Protein AF-A0A7S2MRL3-F1 (afdb_monomer_lite)

Sequence (119 aa):
RAQHLLDDLEHNFLTGESKVQPDSTSYNAAIDAWAKSRTADAAERAENILRRMESLSTDGASLSDADIDEERAEKERWFRVSPDTVTYNAVIEAWSHSPDPKGLDKAIELLTMMEDAYE

Structure (mmCIF, N/CA/C/O backbone):
data_AF-A0A7S2MRL3-F1
#
_entry.id   AF-A0A7S2MRL3-F1
#
loop_
_atom_site.group_PDB
_atom_site.id
_atom_site.type_symbol
_atom_site.label_atom_id
_atom_site.label_alt_id
_atom_site.label_comp_id
_atom_site.label_asym_id
_atom_site.label_entity_id
_atom_site.label_seq_id
_atom_site.pdbx_PDB_ins_code
_atom_site.Cartn_x
_atom_site.Cartn_y
_atom_site.Cartn_z
_atom_site.occupancy
_atom_site.B_iso_or_equiv
_atom_site.auth_seq_id
_atom_site.auth_comp_id
_atom_site.auth_asym_id
_atom_site.auth_atom_id
_atom_site.pdbx_PDB_model_num
ATOM 1 N N . ARG A 1 1 ? -7.142 -11.082 -8.578 1.00 61.34 1 ARG A N 1
ATOM 2 C CA . ARG A 1 1 ? -8.006 -11.820 -7.617 1.00 61.34 1 ARG A CA 1
ATOM 3 C C . ARG A 1 1 ? -7.788 -11.340 -6.185 1.00 61.34 1 ARG A C 1
ATOM 5 O O . ARG A 1 1 ? -8.780 -11.076 -5.536 1.00 61.34 1 ARG A O 1
ATOM 12 N N . ALA A 1 2 ? -6.542 -11.166 -5.726 1.00 72.56 2 ALA A N 1
ATOM 13 C CA . ALA A 1 2 ? -6.262 -10.622 -4.392 1.00 72.56 2 ALA A CA 1
ATOM 14 C C . ALA A 1 2 ? -6.829 -9.203 -4.173 1.00 72.56 2 ALA A C 1
ATOM 16 O O . ALA A 1 2 ? -7.497 -8.984 -3.176 1.00 72.56 2 ALA A O 1
ATOM 17 N N . GLN A 1 3 ? -6.679 -8.288 -5.142 1.00 77.75 3 GLN A N 1
ATOM 18 C CA . GLN A 1 3 ? -7.267 -6.940 -5.045 1.00 77.75 3 GLN A CA 1
ATOM 19 C C . GLN A 1 3 ? -8.798 -6.956 -4.910 1.00 77.75 3 GLN A C 1
ATOM 21 O O . GLN A 1 3 ? -9.324 -6.375 -3.979 1.00 77.75 3 GLN A O 1
ATOM 26 N N . HIS A 1 4 ? -9.500 -7.699 -5.773 1.00 82.19 4 HIS A N 1
ATOM 27 C CA . HIS A 1 4 ? -10.958 -7.841 -5.670 1.00 82.19 4 HIS A CA 1
ATOM 28 C C . HIS A 1 4 ? -11.416 -8.373 -4.306 1.00 82.19 4 HIS A 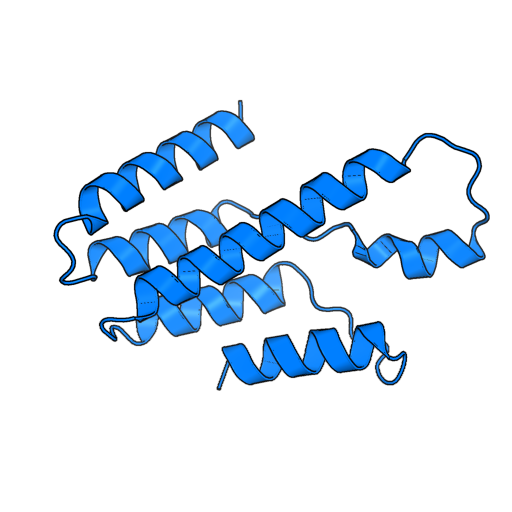C 1
ATOM 30 O O . HIS A 1 4 ? -12.429 -7.926 -3.796 1.00 82.19 4 HIS A O 1
ATOM 36 N N . LEU A 1 5 ? -10.668 -9.306 -3.704 1.00 81.69 5 LEU A N 1
ATOM 37 C CA . LEU A 1 5 ? -11.000 -9.813 -2.370 1.00 81.69 5 LEU A CA 1
ATOM 38 C C . LEU A 1 5 ? -10.837 -8.743 -1.289 1.00 81.69 5 LEU A C 1
ATOM 40 O O . LEU A 1 5 ? -11.633 -8.719 -0.358 1.00 81.69 5 LEU A O 1
ATOM 44 N N . LEU A 1 6 ? -9.822 -7.883 -1.408 1.00 83.12 6 LEU A N 1
ATOM 45 C CA . LEU A 1 6 ? -9.626 -6.750 -0.507 1.00 83.12 6 LEU A CA 1
ATOM 46 C C . LEU A 1 6 ? -10.759 -5.727 -0.664 1.00 83.12 6 LEU A C 1
ATOM 48 O O . LEU A 1 6 ? -11.349 -5.327 0.334 1.00 83.12 6 LEU A O 1
ATOM 52 N N . ASP A 1 7 ? -11.109 -5.382 -1.904 1.00 84.19 7 ASP A N 1
ATOM 53 C CA . ASP A 1 7 ? -12.194 -4.443 -2.208 1.00 84.19 7 ASP A CA 1
ATOM 54 C C . ASP A 1 7 ? -13.548 -4.964 -1.682 1.00 84.19 7 ASP A C 1
ATOM 56 O O . ASP A 1 7 ? -14.311 -4.222 -1.061 1.00 84.19 7 ASP A O 1
ATOM 60 N N . ASP A 1 8 ? -13.826 -6.261 -1.865 1.00 83.50 8 ASP A N 1
ATOM 61 C CA . ASP A 1 8 ? -15.027 -6.915 -1.337 1.00 83.50 8 ASP A CA 1
ATOM 62 C C . ASP A 1 8 ? -15.022 -6.932 0.204 1.00 83.50 8 ASP A C 1
ATOM 64 O O . ASP A 1 8 ? -16.052 -6.688 0.832 1.00 83.50 8 ASP A O 1
ATOM 68 N N . LEU A 1 9 ? -13.873 -7.202 0.837 1.00 80.81 9 LEU A N 1
ATOM 69 C CA . LEU A 1 9 ? -13.716 -7.179 2.299 1.00 80.81 9 LEU A CA 1
ATOM 70 C C . LEU A 1 9 ? -14.009 -5.795 2.881 1.00 80.81 9 LEU A C 1
ATOM 72 O O . LEU A 1 9 ? -14.745 -5.686 3.860 1.00 80.81 9 LEU A O 1
ATOM 76 N N . GLU A 1 10 ? -13.477 -4.743 2.268 1.00 80.19 10 GLU A N 1
ATOM 77 C CA . GLU A 1 10 ? -13.737 -3.365 2.675 1.00 80.19 10 GLU A CA 1
ATOM 78 C C . GLU A 1 10 ? -15.203 -2.987 2.474 1.00 80.19 10 GLU A C 1
ATOM 80 O O . GLU A 1 10 ? -15.823 -2.439 3.383 1.00 80.19 10 GLU A O 1
ATOM 85 N N . HIS A 1 11 ? -15.785 -3.300 1.313 1.00 81.81 11 HIS A N 1
ATOM 86 C CA . HIS A 1 11 ? -17.180 -2.981 1.022 1.00 81.81 11 HIS A CA 1
ATOM 87 C C . HIS A 1 11 ? -18.135 -3.668 2.001 1.00 81.81 11 HIS A C 1
ATOM 89 O O . HIS A 1 11 ? -19.012 -3.020 2.575 1.00 81.81 11 HIS A O 1
ATOM 95 N N . ASN A 1 12 ? -17.934 -4.964 2.242 1.00 80.00 12 ASN A N 1
ATOM 96 C CA . ASN A 1 12 ? -18.776 -5.748 3.143 1.00 80.00 12 ASN A CA 1
ATOM 97 C C . ASN A 1 12 ? -18.614 -5.312 4.605 1.00 80.00 12 ASN A C 1
ATOM 99 O O . ASN A 1 12 ? -19.570 -5.375 5.377 1.00 80.00 12 ASN A O 1
ATOM 103 N N . PHE A 1 13 ? -17.423 -4.855 4.999 1.00 74.00 13 PHE A N 1
ATOM 104 C CA . PHE A 1 13 ? -17.211 -4.285 6.326 1.00 74.00 13 PHE A CA 1
ATOM 105 C C . PHE A 1 13 ? -17.895 -2.915 6.469 1.00 74.00 13 PHE A C 1
ATOM 107 O O . PHE A 1 13 ? -18.621 -2.682 7.434 1.00 74.00 13 PHE A O 1
ATOM 114 N N . LEU A 1 14 ? -17.732 -2.020 5.487 1.00 71.12 14 LEU A N 1
ATOM 115 C CA . LEU A 1 14 ? -18.312 -0.670 5.500 1.00 71.12 14 LEU A CA 1
ATOM 116 C C . LEU A 1 14 ? -19.848 -0.681 5.475 1.00 71.12 14 LEU A C 1
ATOM 118 O O . LEU A 1 14 ? -20.485 0.159 6.111 1.00 71.12 14 LEU A O 1
ATOM 122 N N . THR A 1 15 ? -20.448 -1.637 4.766 1.00 77.25 15 THR A N 1
ATOM 123 C CA . THR A 1 15 ? -21.907 -1.841 4.709 1.00 77.25 15 THR A CA 1
ATOM 124 C C . THR A 1 15 ? -22.462 -2.572 5.935 1.00 77.25 15 THR A C 1
ATOM 126 O O . THR A 1 15 ? -23.675 -2.593 6.139 1.00 77.25 15 THR A O 1
ATOM 129 N N . GLY A 1 16 ? -21.595 -3.131 6.787 1.00 73.06 16 GLY A N 1
ATOM 130 C CA . GLY A 1 16 ? -21.983 -3.917 7.959 1.00 73.06 16 GLY A CA 1
ATOM 131 C C . GLY A 1 16 ? -22.482 -5.328 7.630 1.00 73.06 16 GLY A C 1
ATOM 132 O O . GLY A 1 16 ? -23.012 -6.003 8.512 1.00 73.06 16 GLY A O 1
ATOM 133 N N . GLU A 1 17 ? -22.318 -5.785 6.386 1.00 72.75 17 GLU A N 1
ATOM 134 C CA . GLU A 1 17 ? -22.692 -7.133 5.944 1.00 72.75 17 GLU A CA 1
ATOM 135 C C . GLU A 1 17 ? -21.722 -8.211 6.456 1.00 72.75 17 GLU A C 1
ATOM 137 O O . GLU A 1 17 ? -22.106 -9.370 6.627 1.00 72.75 17 GLU A O 1
ATOM 142 N N . SER A 1 18 ? -20.474 -7.837 6.754 1.00 68.88 18 SER A N 1
ATOM 143 C CA . SER A 1 18 ? -19.442 -8.734 7.274 1.00 68.88 18 SER A CA 1
ATOM 144 C C . SER A 1 18 ? -18.816 -8.207 8.562 1.00 68.88 18 SER A C 1
ATOM 146 O O . SER A 1 18 ? -18.492 -7.030 8.688 1.00 68.88 18 SER A O 1
ATOM 148 N N . LYS A 1 19 ? -18.574 -9.122 9.509 1.00 67.75 19 LYS A N 1
ATOM 149 C CA . LYS A 1 19 ? -17.760 -8.865 10.711 1.00 67.75 19 LYS A CA 1
ATOM 150 C C . LYS A 1 19 ? -16.260 -9.061 10.468 1.00 67.75 19 LYS A C 1
ATOM 152 O O . LYS A 1 19 ? -15.464 -8.855 11.379 1.00 67.75 19 LYS A O 1
ATOM 157 N N . VAL A 1 20 ? -15.876 -9.527 9.278 1.00 70.25 20 VAL A N 1
ATOM 158 C CA . VAL A 1 20 ? -14.472 -9.749 8.923 1.00 70.25 20 VAL A CA 1
ATOM 159 C C . VAL A 1 20 ? -13.870 -8.411 8.525 1.00 70.25 20 VAL A C 1
ATOM 161 O O . VAL A 1 20 ? -14.175 -7.874 7.464 1.00 70.25 20 VAL A O 1
ATOM 164 N N . GLN A 1 21 ? -13.044 -7.878 9.415 1.00 71.44 21 GLN A N 1
ATOM 165 C CA . GLN A 1 21 ? -12.333 -6.625 9.232 1.00 71.44 21 GLN A CA 1
ATOM 166 C C . GLN A 1 21 ? -11.047 -6.873 8.423 1.00 71.44 21 GLN A C 1
ATOM 168 O O . GLN A 1 21 ? -10.229 -7.679 8.876 1.00 71.44 21 GLN A O 1
ATOM 173 N N . PRO A 1 22 ? -10.828 -6.220 7.265 1.00 75.56 22 PRO A N 1
ATOM 174 C CA . PRO A 1 22 ? -9.508 -6.179 6.644 1.00 75.56 22 PRO A CA 1
ATOM 175 C C . PRO A 1 22 ? -8.476 -5.566 7.597 1.00 75.56 22 PRO A C 1
ATOM 177 O O . PRO A 1 22 ? -8.690 -4.523 8.212 1.00 75.56 22 PRO A O 1
ATOM 180 N N . ASP A 1 23 ? -7.351 -6.255 7.718 1.00 81.19 23 ASP A N 1
ATOM 181 C CA . ASP A 1 23 ? -6.213 -5.931 8.571 1.00 81.19 23 ASP A CA 1
ATOM 182 C C . ASP A 1 23 ? -4.946 -5.743 7.723 1.00 81.19 23 ASP A C 1
ATOM 184 O O . ASP A 1 23 ? -4.956 -6.005 6.517 1.00 81.19 23 ASP A O 1
ATOM 188 N N . SER A 1 24 ? -3.828 -5.342 8.339 1.00 83.06 24 SER A N 1
ATOM 189 C CA . SER A 1 24 ? -2.547 -5.213 7.624 1.00 83.06 24 SER A CA 1
ATOM 190 C C . SER A 1 24 ? -2.172 -6.492 6.864 1.00 83.06 24 SER A C 1
ATOM 192 O O . SER A 1 24 ? -1.629 -6.408 5.769 1.00 83.06 24 SER A O 1
ATOM 194 N N . THR A 1 25 ? -2.548 -7.677 7.363 1.00 85.12 25 THR A N 1
ATOM 195 C CA . THR A 1 25 ? -2.359 -8.957 6.658 1.00 85.12 25 THR A CA 1
ATOM 196 C C . THR A 1 25 ? -3.099 -9.004 5.319 1.00 85.12 25 THR A C 1
ATOM 198 O O . THR A 1 25 ? -2.537 -9.436 4.313 1.00 85.12 25 THR A O 1
ATOM 201 N N . SER A 1 26 ? -4.355 -8.561 5.291 1.00 86.25 26 SER A N 1
ATOM 202 C CA . SER A 1 26 ? -5.208 -8.552 4.099 1.00 86.25 26 SER A CA 1
ATOM 203 C C . SER A 1 26 ? -4.661 -7.612 3.022 1.00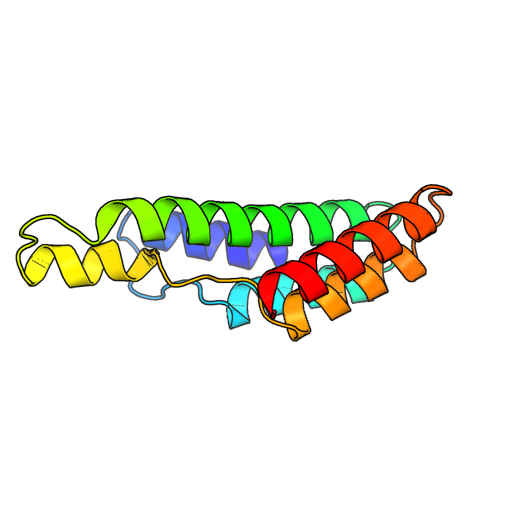 86.25 26 SER A C 1
ATOM 205 O O . SER A 1 26 ? -4.599 -7.985 1.847 1.00 86.25 26 SER A O 1
ATOM 207 N N . TYR A 1 27 ? -4.191 -6.428 3.424 1.00 87.56 27 TYR A N 1
ATOM 208 C CA . TYR A 1 27 ? -3.524 -5.488 2.522 1.00 87.56 27 TYR A CA 1
ATOM 209 C C . TYR A 1 27 ? -2.168 -6.021 2.038 1.00 87.56 27 TYR A C 1
ATOM 211 O O . TYR A 1 27 ? -1.916 -6.038 0.831 1.00 87.56 27 TYR A O 1
ATOM 219 N N . 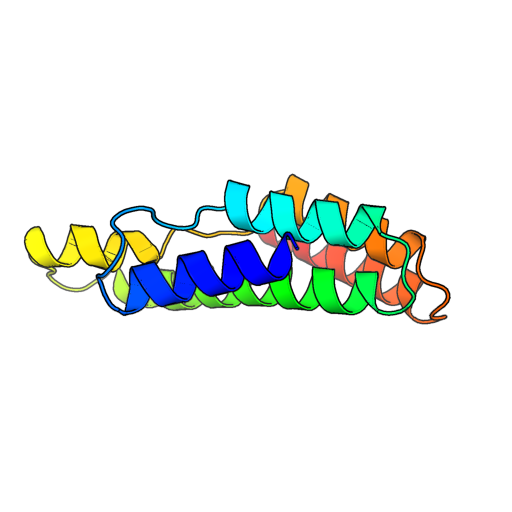ASN A 1 28 ? -1.337 -6.548 2.943 1.00 88.06 28 ASN A N 1
ATOM 220 C CA . ASN A 1 28 ? -0.039 -7.141 2.613 1.00 88.06 28 ASN A CA 1
ATOM 221 C C . ASN A 1 28 ? -0.177 -8.290 1.614 1.00 88.06 28 ASN A C 1
ATOM 223 O O . ASN A 1 28 ? 0.598 -8.377 0.665 1.00 88.06 28 ASN A O 1
ATOM 227 N N . ALA A 1 29 ? -1.199 -9.135 1.761 1.00 88.88 29 ALA A N 1
ATOM 228 C CA . ALA A 1 29 ? -1.478 -10.208 0.813 1.00 88.88 29 ALA A CA 1
ATOM 229 C C . ALA A 1 29 ? -1.835 -9.680 -0.588 1.00 88.88 29 ALA A C 1
ATOM 231 O O . ALA A 1 29 ? -1.452 -10.283 -1.593 1.00 88.88 29 ALA A O 1
ATOM 232 N N . ALA A 1 30 ? -2.560 -8.561 -0.682 1.00 90.06 30 ALA A N 1
ATOM 233 C CA . ALA A 1 30 ? -2.885 -7.937 -1.962 1.00 90.06 30 ALA A CA 1
ATOM 234 C C . ALA A 1 30 ? -1.653 -7.298 -2.621 1.00 90.06 30 ALA A C 1
ATOM 236 O O . ALA A 1 30 ? -1.453 -7.476 -3.824 1.00 90.06 30 ALA A O 1
ATOM 237 N N . ILE A 1 31 ? -0.818 -6.611 -1.839 1.00 89.44 31 ILE A N 1
ATOM 238 C CA . ILE A 1 31 ? 0.436 -5.998 -2.298 1.00 89.44 31 ILE A CA 1
ATOM 239 C C . ILE A 1 31 ? 1.418 -7.073 -2.773 1.00 89.44 31 ILE A C 1
ATOM 241 O O . ILE A 1 31 ? 1.920 -6.986 -3.891 1.00 89.44 31 ILE A O 1
ATOM 245 N N . ASP A 1 32 ? 1.630 -8.125 -1.983 1.00 90.19 32 ASP A N 1
ATOM 246 C CA . ASP A 1 32 ? 2.505 -9.252 -2.327 1.00 90.19 32 ASP A CA 1
ATOM 247 C C . ASP A 1 32 ? 2.036 -9.970 -3.603 1.00 90.19 32 ASP A C 1
ATOM 249 O O . ASP A 1 32 ? 2.833 -10.302 -4.484 1.00 90.19 32 ASP A O 1
ATOM 253 N N . ALA A 1 33 ? 0.722 -10.151 -3.763 1.00 90.44 33 ALA A N 1
ATOM 254 C CA . ALA A 1 33 ? 0.161 -10.712 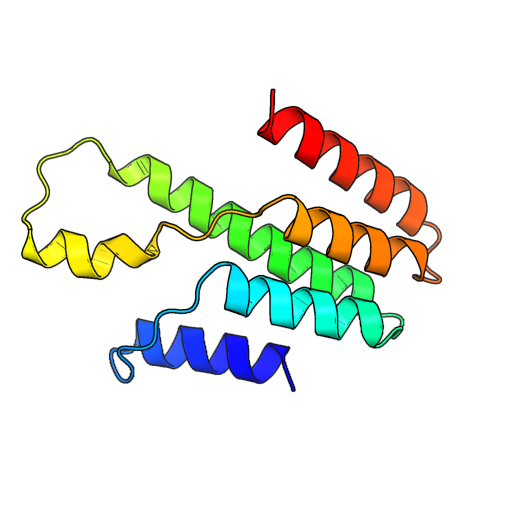-4.986 1.00 90.44 33 ALA A CA 1
ATOM 255 C C . ALA A 1 33 ? 0.427 -9.826 -6.215 1.00 90.44 33 ALA A C 1
ATOM 257 O O . ALA A 1 33 ? 0.690 -10.360 -7.296 1.00 90.44 33 ALA A O 1
ATOM 258 N N . TRP A 1 34 ? 0.377 -8.496 -6.069 1.00 90.25 34 TRP A N 1
ATOM 259 C CA . TRP A 1 34 ? 0.755 -7.571 -7.138 1.00 90.25 34 TRP A CA 1
ATOM 260 C C . TRP A 1 34 ? 2.252 -7.633 -7.428 1.00 90.25 34 TRP A C 1
ATOM 262 O O . TRP A 1 34 ? 2.611 -7.873 -8.581 1.00 90.25 34 TRP A O 1
ATOM 272 N N . ALA A 1 35 ? 3.113 -7.551 -6.414 1.00 87.88 35 ALA A N 1
ATOM 273 C CA . ALA A 1 35 ? 4.566 -7.653 -6.566 1.00 87.88 35 ALA A CA 1
ATOM 274 C C . ALA A 1 35 ? 4.981 -8.923 -7.333 1.00 87.88 35 ALA A C 1
ATOM 276 O O . ALA A 1 35 ? 5.767 -8.873 -8.282 1.00 87.88 35 ALA A O 1
ATOM 277 N N . LYS A 1 36 ? 4.357 -10.064 -7.013 1.00 87.38 36 LYS A N 1
ATOM 278 C CA . LYS A 1 36 ? 4.615 -11.357 -7.672 1.00 87.38 36 LYS A CA 1
ATOM 279 C C . LYS A 1 36 ? 4.010 -11.493 -9.066 1.00 87.38 36 LYS A C 1
ATOM 281 O O . LYS A 1 36 ? 4.456 -12.349 -9.829 1.00 87.38 36 LYS A O 1
ATOM 286 N N . SER A 1 37 ? 3.010 -10.686 -9.419 1.00 85.69 37 SER A N 1
ATOM 287 C CA . SER A 1 37 ? 2.360 -10.752 -10.735 1.00 85.69 37 SER A CA 1
ATOM 288 C C . SER A 1 37 ? 3.262 -10.273 -11.877 1.00 85.69 37 SER A C 1
ATOM 290 O O . SER A 1 37 ? 3.070 -10.705 -13.014 1.00 85.69 37 SER A O 1
ATOM 292 N N . ARG A 1 38 ? 4.261 -9.426 -11.571 1.00 79.25 38 ARG A N 1
ATOM 293 C CA . ARG A 1 38 ? 5.242 -8.867 -12.524 1.00 79.25 38 ARG A CA 1
ATOM 294 C C . ARG A 1 38 ? 4.606 -8.217 -13.761 1.00 79.25 38 ARG A C 1
ATOM 296 O O . ARG A 1 38 ? 5.202 -8.207 -14.838 1.00 79.25 38 ARG A O 1
ATOM 303 N N . THR A 1 39 ? 3.384 -7.706 -13.633 1.00 84.31 39 THR A N 1
ATOM 304 C CA . THR A 1 39 ? 2.739 -6.924 -14.690 1.00 84.31 39 THR A CA 1
ATOM 305 C C . THR A 1 39 ? 3.275 -5.494 -14.684 1.00 84.31 39 THR A C 1
ATOM 307 O O . THR A 1 39 ? 3.780 -5.016 -13.671 1.00 84.31 39 THR A O 1
ATOM 310 N N . ALA A 1 40 ? 3.175 -4.790 -15.814 1.00 80.62 40 ALA A N 1
ATOM 311 C CA . ALA A 1 40 ? 3.677 -3.417 -15.918 1.00 80.62 40 ALA A CA 1
ATOM 312 C C . ALA A 1 40 ? 2.975 -2.444 -14.948 1.00 80.62 40 ALA A C 1
ATOM 314 O O . ALA A 1 40 ? 3.583 -1.476 -14.511 1.00 80.62 40 ALA A O 1
ATOM 315 N N . ASP A 1 41 ? 1.721 -2.724 -14.584 1.00 87.00 41 ASP A N 1
ATOM 316 C CA . ASP A 1 41 ? 0.917 -1.949 -13.633 1.00 87.00 41 ASP A CA 1
ATOM 317 C C . ASP A 1 41 ? 1.020 -2.457 -12.183 1.00 87.00 41 ASP A C 1
ATOM 319 O O . ASP A 1 41 ? 0.429 -1.866 -11.279 1.00 87.00 41 ASP A O 1
ATOM 323 N N . ALA A 1 42 ? 1.757 -3.546 -11.935 1.00 87.88 42 ALA A N 1
ATOM 324 C CA . ALA A 1 42 ? 1.853 -4.161 -10.615 1.00 87.88 42 ALA A CA 1
ATOM 325 C C . ALA A 1 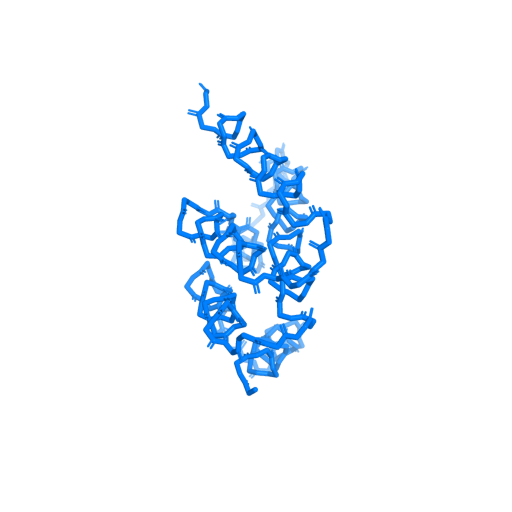42 ? 2.402 -3.196 -9.561 1.00 87.88 42 ALA A C 1
ATOM 327 O O . ALA A 1 42 ? 1.870 -3.129 -8.456 1.00 87.88 42 ALA A O 1
ATOM 328 N N . ALA A 1 43 ? 3.448 -2.4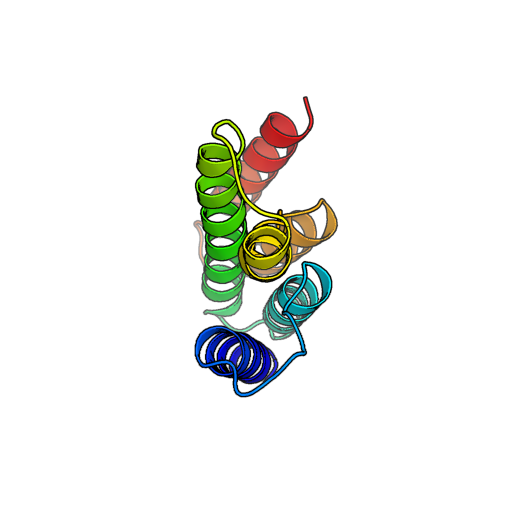48 -9.916 1.00 88.38 43 ALA A N 1
ATOM 329 C CA . ALA A 1 43 ? 4.109 -1.518 -9.012 1.00 88.38 43 ALA A CA 1
ATOM 330 C C . ALA A 1 43 ? 3.194 -0.350 -8.620 1.00 88.38 43 ALA A C 1
ATOM 332 O O . ALA A 1 43 ? 3.020 -0.073 -7.435 1.00 88.38 43 ALA A O 1
ATOM 333 N N . GLU A 1 44 ? 2.513 0.257 -9.596 1.00 90.38 44 GLU A N 1
ATOM 334 C CA . GLU A 1 44 ? 1.546 1.332 -9.344 1.00 90.38 44 GLU A CA 1
ATOM 335 C C . GLU A 1 44 ? 0.365 0.850 -8.493 1.00 90.38 44 GLU A C 1
ATOM 337 O O . GLU A 1 44 ? -0.110 1.558 -7.603 1.00 90.38 44 GLU A O 1
ATOM 342 N N . ARG A 1 45 ? -0.125 -0.372 -8.735 1.00 90.38 45 ARG A N 1
ATOM 343 C CA . ARG A 1 45 ? -1.207 -0.953 -7.930 1.00 90.38 45 ARG A CA 1
ATOM 344 C C . ARG A 1 45 ? -0.763 -1.269 -6.508 1.00 90.38 45 ARG A C 1
ATOM 346 O O . ARG A 1 45 ? -1.517 -0.989 -5.583 1.00 90.38 45 ARG A O 1
ATOM 353 N N . ALA A 1 46 ? 0.436 -1.817 -6.332 1.00 90.25 46 ALA A N 1
ATOM 354 C CA . ALA A 1 46 ? 1.021 -2.069 -5.021 1.00 90.25 46 ALA A CA 1
ATOM 355 C C . ALA A 1 46 ? 1.184 -0.761 -4.223 1.00 90.25 46 ALA A C 1
ATOM 357 O O . ALA A 1 46 ? 0.751 -0.689 -3.074 1.00 90.25 46 ALA A O 1
ATOM 358 N N . GLU A 1 47 ? 1.706 0.295 -4.854 1.00 90.06 47 GLU A N 1
ATOM 359 C CA . GLU A 1 47 ? 1.857 1.617 -4.233 1.00 90.06 47 GLU A CA 1
ATOM 360 C C . GLU A 1 47 ? 0.506 2.241 -3.862 1.00 90.06 47 GLU A C 1
ATOM 362 O O . GLU A 1 47 ? 0.354 2.772 -2.765 1.00 90.06 47 GLU A O 1
ATOM 367 N N . ASN A 1 48 ? -0.508 2.141 -4.725 1.00 90.69 48 ASN A N 1
ATOM 368 C CA . ASN A 1 48 ? -1.845 2.654 -4.411 1.00 90.69 48 ASN A CA 1
ATOM 369 C C . ASN A 1 48 ? -2.461 1.979 -3.178 1.00 90.69 48 ASN A C 1
ATOM 371 O O . ASN A 1 48 ? -3.149 2.637 -2.398 1.00 90.69 48 ASN A O 1
ATOM 375 N N . ILE A 1 49 ? -2.220 0.679 -2.988 1.00 90.19 49 ILE A N 1
ATOM 376 C CA . ILE A 1 49 ? -2.706 -0.047 -1.810 1.00 90.19 49 ILE A CA 1
ATOM 377 C C . ILE A 1 49 ? -1.942 0.397 -0.552 1.00 90.19 49 ILE A C 1
ATOM 379 O O . ILE A 1 49 ? -2.575 0.635 0.474 1.00 90.19 49 ILE A O 1
ATOM 383 N N . LEU A 1 50 ? -0.621 0.590 -0.634 1.00 89.38 50 LEU A N 1
ATOM 384 C CA . LEU A 1 50 ? 0.184 1.146 0.463 1.00 89.38 50 LEU A CA 1
ATOM 385 C C . LEU A 1 50 ? -0.306 2.541 0.879 1.00 89.38 50 LEU A C 1
ATOM 387 O O . LEU A 1 50 ? -0.611 2.757 2.049 1.00 89.38 50 LEU A O 1
ATOM 391 N N . ARG A 1 51 ? -0.481 3.461 -0.077 1.00 88.12 51 ARG A N 1
ATOM 392 C CA . ARG A 1 51 ? -0.997 4.817 0.192 1.00 88.12 51 ARG A CA 1
ATOM 393 C C . ARG A 1 51 ? -2.380 4.795 0.836 1.00 88.12 51 ARG A C 1
ATOM 395 O O . ARG A 1 51 ? -2.716 5.652 1.650 1.00 88.12 51 ARG A O 1
ATOM 402 N N . ARG A 1 52 ? -3.198 3.799 0.490 1.00 86.50 52 ARG A N 1
ATOM 403 C CA . ARG A 1 52 ? -4.499 3.595 1.125 1.00 86.50 52 ARG A CA 1
ATOM 404 C C . ARG A 1 52 ? -4.356 3.200 2.594 1.00 86.50 52 ARG A C 1
ATOM 406 O O . ARG A 1 52 ? -5.092 3.735 3.416 1.00 86.50 52 ARG A O 1
ATOM 413 N N . MET A 1 53 ? -3.409 2.322 2.930 1.00 86.31 53 MET A N 1
ATOM 414 C CA . MET A 1 53 ? -3.098 1.987 4.326 1.00 86.31 53 MET A CA 1
ATOM 415 C C . MET A 1 53 ? -2.590 3.209 5.105 1.00 86.31 53 MET A C 1
ATOM 417 O O . MET A 1 53 ? -3.011 3.417 6.237 1.00 86.31 53 MET A O 1
ATOM 421 N N . GLU A 1 54 ? -1.734 4.042 4.507 1.00 84.06 54 GLU A N 1
ATOM 422 C CA . GLU A 1 54 ? -1.239 5.285 5.128 1.00 84.06 54 GLU A CA 1
ATOM 423 C C . GLU A 1 54 ? -2.374 6.267 5.436 1.00 84.06 54 GLU A C 1
ATOM 425 O O . GLU A 1 54 ? -2.490 6.740 6.566 1.00 84.06 54 GLU A O 1
ATOM 430 N N . SER A 1 55 ? -3.249 6.522 4.455 1.00 81.94 55 SER A N 1
ATOM 431 C CA . SER A 1 55 ? -4.412 7.401 4.627 1.00 81.94 55 SER A CA 1
ATOM 432 C C . SER A 1 55 ? -5.321 6.905 5.747 1.00 81.94 55 SER A C 1
ATOM 434 O O . SER A 1 55 ? -5.750 7.697 6.581 1.00 81.94 55 SER A O 1
ATOM 436 N N . LEU A 1 56 ? -5.574 5.593 5.802 1.00 77.25 56 LEU A N 1
ATOM 437 C CA . LEU A 1 56 ? -6.365 4.995 6.873 1.00 77.25 56 LEU A CA 1
ATOM 438 C C . LEU A 1 56 ? -5.683 5.179 8.234 1.00 77.25 56 LEU A C 1
ATOM 440 O O . LEU A 1 56 ? -6.355 5.541 9.188 1.00 77.25 56 LEU A O 1
ATOM 444 N N . SER A 1 57 ? -4.366 5.005 8.337 1.00 72.81 57 SER A N 1
ATOM 445 C CA . SER A 1 57 ? -3.627 5.215 9.590 1.00 72.81 57 SER A CA 1
ATOM 446 C C . SER A 1 57 ? -3.707 6.669 10.090 1.00 72.81 57 SER A C 1
ATOM 448 O O . SER A 1 57 ? -4.023 6.920 11.255 1.00 72.81 57 SER A O 1
ATOM 450 N N . THR A 1 58 ? -3.476 7.649 9.207 1.00 68.56 58 THR A N 1
ATOM 451 C CA . THR A 1 58 ? -3.475 9.082 9.563 1.00 68.56 58 THR A CA 1
ATOM 452 C C . THR A 1 58 ? -4.863 9.602 9.942 1.00 68.56 58 THR A C 1
ATOM 454 O O . THR A 1 58 ? -5.004 10.321 10.935 1.00 68.56 58 THR A O 1
ATOM 457 N N . ASP A 1 59 ? -5.899 9.209 9.199 1.00 64.69 59 ASP A N 1
ATOM 458 C CA . ASP A 1 59 ? -7.281 9.608 9.488 1.00 64.69 59 ASP A CA 1
ATOM 459 C C . ASP A 1 59 ? -7.758 9.051 10.846 1.00 64.69 59 ASP A C 1
ATOM 461 O O . ASP A 1 59 ? -8.574 9.669 11.531 1.00 64.69 59 ASP A O 1
ATOM 465 N N . GLY A 1 60 ? -7.191 7.921 11.281 1.00 57.53 60 GLY A N 1
ATOM 466 C CA . GLY A 1 60 ? -7.486 7.283 12.564 1.00 57.53 60 GLY A CA 1
ATOM 467 C C . GLY A 1 60 ? -6.845 7.932 13.773 1.00 57.53 60 GLY A C 1
ATOM 468 O O . GLY A 1 60 ? -7.447 7.975 14.846 1.00 57.53 60 GLY A O 1
ATOM 469 N N . ALA A 1 61 ? -5.641 8.472 13.598 1.00 53.59 61 ALA A N 1
ATOM 470 C CA . ALA A 1 61 ? -4.905 9.153 14.658 1.00 53.59 61 ALA A CA 1
ATOM 471 C C . ALA A 1 61 ? -5.554 10.487 15.071 1.00 53.59 61 ALA A C 1
ATOM 473 O O . ALA A 1 61 ? -5.374 10.935 16.198 1.00 53.59 61 ALA A O 1
ATOM 474 N N . SER A 1 62 ? -6.348 11.111 14.195 1.00 51.66 62 SER A N 1
ATOM 475 C CA . SER A 1 62 ? -6.992 12.406 14.472 1.00 51.66 62 SER A CA 1
ATOM 476 C C . SER A 1 62 ? -8.251 12.310 15.348 1.00 51.66 62 SER A C 1
ATOM 478 O O . SER A 1 62 ? -8.816 13.335 15.726 1.00 51.66 62 SER A O 1
ATOM 480 N N . LEU A 1 63 ? -8.716 11.097 15.665 1.00 53.59 63 LEU A N 1
ATOM 481 C CA . LEU A 1 63 ? -9.972 10.853 16.386 1.00 53.59 63 LEU A CA 1
ATOM 482 C C . LEU A 1 63 ? -9.776 10.435 17.857 1.00 53.59 63 LEU A C 1
ATOM 484 O O . LEU A 1 63 ? -10.766 10.210 18.546 1.00 53.59 63 LEU A O 1
ATOM 488 N N . SER A 1 64 ? -8.541 10.336 18.364 1.00 50.50 64 SER A N 1
ATOM 489 C CA . SER A 1 64 ? -8.262 9.689 19.659 1.00 50.50 64 SER A CA 1
ATOM 490 C C . SER A 1 64 ? -8.544 10.512 20.921 1.00 50.50 64 SER A C 1
ATOM 492 O O . SER A 1 64 ? -8.472 9.950 22.012 1.00 50.50 64 SER A O 1
ATOM 494 N N . ASP A 1 65 ? -8.878 11.801 20.817 1.00 48.06 65 ASP A N 1
ATOM 495 C CA . ASP A 1 65 ? -8.746 12.714 21.968 1.00 48.06 65 ASP A CA 1
ATOM 496 C C . ASP A 1 65 ? -10.061 13.283 22.536 1.00 48.06 65 ASP A C 1
ATOM 498 O O . ASP A 1 65 ? -10.022 14.204 23.351 1.00 48.06 65 ASP A O 1
ATOM 502 N N . ALA A 1 66 ? -11.239 12.754 22.183 1.00 47.72 66 ALA A N 1
ATOM 503 C CA . ALA A 1 66 ? -12.495 13.267 22.747 1.00 47.72 66 ALA A CA 1
ATOM 504 C C . ALA A 1 66 ? -13.543 12.181 23.040 1.00 47.72 66 ALA A C 1
ATOM 506 O O . ALA A 1 66 ? -14.255 11.760 22.138 1.00 47.72 66 ALA A O 1
ATOM 507 N N . ASP A 1 67 ? -13.662 11.789 24.316 1.00 53.47 67 ASP A N 1
ATOM 508 C CA . ASP A 1 67 ? -14.873 11.246 24.965 1.00 53.47 67 ASP A CA 1
ATOM 509 C C . ASP A 1 67 ? -15.741 10.285 24.121 1.00 53.47 67 ASP A C 1
ATOM 511 O O . ASP A 1 67 ? -16.904 10.575 23.826 1.00 53.47 67 ASP A O 1
ATOM 515 N N . ILE A 1 68 ? -15.198 9.125 23.732 1.00 57.62 68 ILE A N 1
ATOM 516 C CA . ILE A 1 68 ? -15.924 8.151 22.900 1.00 57.62 68 ILE A CA 1
ATOM 517 C C . ILE A 1 68 ? -16.449 6.979 23.743 1.00 57.62 68 ILE A C 1
ATOM 519 O O . ILE A 1 68 ? -15.696 6.333 24.469 1.00 57.62 68 ILE A O 1
ATOM 523 N N . ASP A 1 69 ? -17.754 6.712 23.627 1.00 64.00 69 ASP A N 1
ATOM 524 C CA . ASP A 1 69 ? -18.458 5.574 24.235 1.00 64.00 69 ASP A CA 1
ATOM 525 C C . ASP A 1 69 ? -17.981 4.222 23.653 1.00 64.00 69 ASP A C 1
ATOM 527 O O . ASP A 1 69 ? -17.646 4.108 22.469 1.00 64.00 69 ASP A O 1
ATOM 531 N N . GLU A 1 70 ? -17.976 3.186 24.490 1.00 59.72 70 GLU A N 1
ATOM 532 C CA . GLU A 1 70 ? -17.395 1.853 24.267 1.00 59.72 70 GLU A CA 1
ATOM 533 C C . GLU A 1 70 ? -18.013 1.140 23.044 1.00 59.72 70 GLU A C 1
ATOM 535 O O . GLU A 1 70 ? -17.326 0.425 22.315 1.00 59.72 70 GLU A O 1
ATOM 540 N N . GLU A 1 71 ? -19.287 1.414 22.740 1.00 58.44 71 GLU A N 1
ATOM 541 C CA . GLU A 1 71 ? -20.000 0.864 21.575 1.00 58.44 71 GLU A CA 1
ATOM 542 C C . GLU A 1 71 ? -19.496 1.442 20.237 1.00 58.44 71 GLU A C 1
ATOM 544 O O . GLU A 1 71 ? -19.472 0.759 19.209 1.00 58.44 71 GLU A O 1
ATOM 549 N N . ARG A 1 72 ? -19.029 2.696 20.230 1.00 57.25 72 ARG A N 1
ATOM 550 C CA . ARG A 1 72 ? -18.460 3.333 19.033 1.00 57.25 72 ARG A CA 1
ATOM 551 C C . ARG A 1 72 ? -16.992 2.933 18.840 1.00 57.25 72 ARG A C 1
ATOM 553 O O . ARG A 1 72 ? -16.548 2.819 17.697 1.00 57.25 72 ARG A O 1
ATOM 560 N N . ALA A 1 73 ? -16.295 2.583 19.925 1.00 55.91 73 ALA A N 1
ATOM 561 C CA . ALA A 1 73 ? -14.919 2.087 19.903 1.00 55.91 73 ALA A CA 1
ATOM 562 C C . ALA A 1 73 ? -14.747 0.773 19.107 1.00 55.91 73 ALA A C 1
ATOM 564 O O . ALA A 1 73 ? -13.715 0.583 18.460 1.00 55.91 73 ALA A O 1
ATOM 565 N N . GLU A 1 74 ? -15.747 -0.121 19.072 1.00 54.44 74 GLU A N 1
ATOM 566 C CA . GLU A 1 74 ? -15.682 -1.345 18.248 1.00 54.44 74 GLU A CA 1
ATOM 567 C C . GLU A 1 74 ? -15.722 -1.045 16.743 1.00 54.44 74 GLU A C 1
ATOM 569 O O . GLU A 1 74 ? -15.010 -1.680 15.963 1.00 54.44 74 GLU A O 1
ATOM 574 N N . LYS A 1 75 ? -16.513 -0.046 16.332 1.00 52.94 75 LYS A N 1
ATOM 575 C CA . LYS A 1 75 ? -16.621 0.389 14.931 1.00 52.94 75 LYS A CA 1
ATOM 576 C C . LYS A 1 75 ? -15.432 1.262 14.510 1.00 52.94 75 LYS A C 1
ATOM 578 O O . LYS A 1 75 ? -15.016 1.225 13.357 1.00 52.94 75 LYS A O 1
ATOM 583 N N . GLU A 1 76 ? -14.848 1.994 15.456 1.00 54.56 76 GLU A N 1
ATOM 584 C CA . GLU A 1 76 ? -13.655 2.831 15.277 1.00 54.56 76 GLU A CA 1
ATOM 585 C C . GLU A 1 76 ? -12.336 2.048 15.354 1.00 54.56 76 GLU A C 1
ATOM 587 O O . GLU A 1 76 ? -11.302 2.526 14.890 1.00 54.56 76 GLU A O 1
ATOM 592 N N . ARG A 1 77 ? -12.365 0.782 15.799 1.00 55.66 77 ARG A N 1
ATOM 593 C CA . ARG A 1 77 ? -11.241 -0.164 15.661 1.00 55.66 77 ARG A CA 1
ATOM 594 C C . ARG A 1 77 ? -10.832 -0.401 14.197 1.00 55.66 77 ARG A C 1
ATOM 596 O O . ARG A 1 77 ? -9.755 -0.948 13.952 1.00 55.66 77 ARG A O 1
ATOM 603 N N . TRP A 1 78 ? -11.655 0.051 13.242 1.00 56.09 78 TRP A N 1
ATOM 604 C CA . TRP A 1 78 ? -11.344 0.199 11.814 1.00 56.09 78 TRP A CA 1
ATOM 605 C C . TRP A 1 78 ? -10.008 0.910 11.542 1.00 56.09 78 TRP A C 1
ATOM 607 O O . TRP A 1 78 ? -9.330 0.604 10.568 1.00 56.09 78 TRP A O 1
ATOM 617 N N . PHE A 1 79 ? -9.571 1.783 12.446 1.00 56.56 79 PHE A N 1
ATOM 618 C CA . PHE A 1 79 ? -8.448 2.693 12.239 1.00 56.56 79 PHE A CA 1
ATOM 619 C C . PHE A 1 79 ? -7.049 2.166 12.605 1.00 56.56 79 PHE A C 1
ATOM 621 O O . PHE A 1 79 ? -6.111 2.938 12.770 1.00 56.56 79 PHE A O 1
ATOM 628 N N . ARG A 1 80 ? -6.870 0.845 12.727 1.00 64.00 80 ARG A N 1
ATOM 629 C CA . ARG A 1 80 ? -5.573 0.229 13.087 1.00 64.00 80 ARG A CA 1
ATOM 630 C C . ARG A 1 80 ? -4.830 -0.415 11.917 1.00 64.00 80 ARG A C 1
ATOM 632 O O . ARG A 1 80 ? -4.012 -1.306 12.133 1.00 64.00 80 ARG A O 1
ATOM 639 N N . VAL A 1 81 ? -5.117 -0.003 10.687 1.00 72.94 81 VAL A N 1
ATOM 640 C CA . VAL A 1 81 ? -4.341 -0.442 9.524 1.00 72.94 81 VAL A CA 1
ATOM 641 C C . VAL A 1 81 ? -3.216 0.560 9.322 1.00 72.94 81 VAL A C 1
ATOM 643 O O . VAL A 1 81 ? -3.454 1.673 8.875 1.00 72.94 81 VAL A O 1
ATOM 646 N N . SER A 1 82 ? -2.000 0.162 9.681 1.00 78.12 82 SER A N 1
ATOM 647 C CA . SER A 1 82 ? -0.781 0.906 9.372 1.00 78.12 82 SER A CA 1
ATOM 648 C C . SER A 1 82 ? 0.084 0.052 8.456 1.00 78.12 82 SER A C 1
ATOM 650 O O . SER A 1 82 ? 0.137 -1.171 8.665 1.00 78.12 82 SER A O 1
ATOM 652 N N . PRO A 1 83 ? 0.769 0.660 7.473 1.00 83.38 83 PRO A N 1
ATOM 653 C CA . PRO A 1 83 ? 1.865 -0.005 6.796 1.00 83.38 83 PRO A CA 1
ATOM 654 C C . PRO A 1 83 ? 2.880 -0.508 7.815 1.00 83.38 83 PRO A C 1
ATOM 656 O O . PRO A 1 83 ? 3.165 0.157 8.815 1.00 83.38 83 PRO A O 1
ATOM 659 N N . ASP A 1 84 ? 3.415 -1.685 7.538 1.00 84.25 84 ASP A N 1
ATOM 660 C CA . ASP A 1 84 ? 4.553 -2.252 8.234 1.00 84.25 84 ASP A CA 1
ATOM 661 C C . ASP A 1 84 ? 5.745 -2.428 7.282 1.00 84.25 84 ASP A C 1
ATOM 663 O O . ASP A 1 84 ? 5.667 -2.200 6.072 1.00 84.25 84 ASP A O 1
ATOM 667 N N . THR A 1 85 ? 6.874 -2.873 7.820 1.00 85.06 85 THR A N 1
ATOM 668 C CA . THR A 1 85 ? 8.093 -3.156 7.049 1.00 85.06 85 THR A CA 1
ATOM 669 C C . THR A 1 85 ? 7.850 -4.158 5.916 1.00 85.06 85 THR A C 1
ATOM 671 O O . THR A 1 85 ? 8.502 -4.090 4.876 1.00 85.06 85 THR A O 1
ATOM 674 N N . VAL A 1 86 ? 6.911 -5.097 6.088 1.00 86.56 86 VAL A N 1
ATOM 675 C CA . VAL A 1 86 ? 6.542 -6.071 5.048 1.00 86.56 86 VAL A CA 1
ATOM 676 C C . VAL A 1 86 ? 5.821 -5.369 3.899 1.00 86.56 86 VAL A C 1
ATOM 678 O O . VAL A 1 86 ? 6.110 -5.654 2.737 1.00 86.56 86 VAL A O 1
ATOM 681 N N . THR A 1 87 ? 4.949 -4.416 4.226 1.00 87.19 87 THR A N 1
ATOM 682 C CA . THR A 1 87 ? 4.216 -3.587 3.265 1.00 87.19 87 THR A CA 1
ATOM 683 C C . THR A 1 87 ? 5.190 -2.838 2.352 1.00 87.19 87 THR A C 1
ATOM 685 O O . THR A 1 87 ? 5.150 -3.008 1.134 1.00 87.19 87 THR A O 1
ATOM 688 N N . TYR A 1 88 ? 6.121 -2.070 2.931 1.00 87.50 88 TYR A N 1
ATOM 689 C CA . TYR A 1 88 ? 7.101 -1.284 2.172 1.00 87.50 88 TYR A CA 1
ATOM 690 C C . TYR A 1 88 ? 8.021 -2.163 1.322 1.00 87.50 88 TYR A C 1
ATOM 692 O O . TYR A 1 88 ? 8.197 -1.898 0.133 1.00 87.50 88 TYR A O 1
ATOM 700 N N . ASN A 1 89 ? 8.550 -3.251 1.892 1.00 90.44 89 ASN A N 1
ATOM 701 C CA . ASN A 1 89 ? 9.421 -4.176 1.164 1.00 90.44 89 ASN A CA 1
ATOM 702 C C . ASN A 1 89 ? 8.733 -4.772 -0.069 1.00 90.44 89 ASN A C 1
ATOM 704 O O . ASN A 1 89 ? 9.353 -4.865 -1.127 1.00 90.44 89 ASN A O 1
ATOM 708 N N . ALA A 1 90 ? 7.455 -5.140 0.039 1.00 90.25 90 ALA A N 1
ATOM 709 C CA . ALA A 1 90 ? 6.713 -5.713 -1.078 1.00 90.25 90 ALA A CA 1
ATOM 710 C C . ALA A 1 90 ? 6.450 -4.685 -2.198 1.00 90.25 90 ALA A C 1
ATOM 712 O O . ALA A 1 90 ? 6.517 -5.030 -3.379 1.00 90.25 90 ALA A O 1
ATOM 713 N N . VAL A 1 91 ? 6.210 -3.410 -1.865 1.00 90.38 91 VAL A N 1
ATOM 714 C CA . VAL A 1 91 ? 6.060 -2.342 -2.874 1.00 90.38 91 VAL A CA 1
ATOM 715 C C . VAL A 1 91 ? 7.402 -2.002 -3.532 1.00 90.38 91 VAL A C 1
ATOM 717 O O . VAL A 1 91 ? 7.461 -1.837 -4.751 1.00 90.38 91 VAL A O 1
ATOM 720 N N . ILE A 1 92 ? 8.494 -1.965 -2.763 1.00 89.94 92 ILE A N 1
ATOM 721 C CA . ILE A 1 92 ? 9.857 -1.795 -3.291 1.00 89.94 92 ILE A CA 1
ATOM 722 C C . ILE A 1 92 ? 10.211 -2.952 -4.230 1.00 89.94 92 ILE A C 1
ATOM 724 O O . ILE A 1 92 ? 10.727 -2.726 -5.326 1.00 89.94 92 ILE A O 1
ATOM 728 N N . GLU A 1 93 ? 9.883 -4.190 -3.848 1.00 89.50 93 GLU A N 1
ATOM 729 C CA . GLU A 1 93 ? 10.047 -5.358 -4.711 1.00 89.50 93 GLU A CA 1
ATOM 730 C C . GLU A 1 93 ? 9.257 -5.181 -6.014 1.00 89.50 93 GLU A C 1
ATOM 732 O O . GLU A 1 93 ? 9.812 -5.390 -7.095 1.00 89.50 93 GLU A O 1
ATOM 737 N N . ALA A 1 94 ? 8.001 -4.734 -5.952 1.00 89.81 94 ALA A N 1
ATOM 738 C CA . ALA A 1 94 ? 7.196 -4.480 -7.144 1.00 89.81 94 ALA A CA 1
ATOM 739 C C . ALA A 1 94 ? 7.839 -3.430 -8.074 1.00 89.81 94 ALA A C 1
ATOM 741 O O . ALA A 1 94 ? 7.954 -3.668 -9.278 1.00 89.81 94 ALA A O 1
ATOM 742 N N . TRP A 1 95 ? 8.321 -2.307 -7.529 1.00 89.94 95 TRP A N 1
ATOM 743 C CA . TRP A 1 95 ? 9.002 -1.262 -8.304 1.00 89.94 95 TRP A CA 1
ATOM 744 C C . TRP A 1 95 ? 10.349 -1.712 -8.874 1.00 89.94 95 TRP A C 1
ATOM 746 O O . TRP A 1 95 ? 10.667 -1.357 -10.007 1.00 89.94 95 TRP A O 1
ATOM 756 N N . SER A 1 96 ? 11.104 -2.551 -8.160 1.00 86.94 96 SER A N 1
ATOM 757 C CA . SER A 1 96 ? 12.386 -3.091 -8.640 1.00 86.94 96 SER A CA 1
ATOM 758 C C . SER A 1 96 ? 12.254 -3.986 -9.878 1.00 86.94 96 SER A C 1
ATOM 760 O O . SER A 1 96 ? 13.192 -4.110 -10.664 1.00 86.94 96 SER A O 1
ATOM 762 N N . HIS A 1 97 ? 11.081 -4.593 -10.068 1.00 84.69 97 HIS A N 1
ATOM 763 C CA . HIS A 1 97 ? 10.759 -5.407 -11.238 1.00 84.69 97 HIS A CA 1
ATOM 764 C C . HIS A 1 97 ? 10.023 -4.613 -12.328 1.00 84.69 97 HIS A C 1
ATOM 766 O O . HIS A 1 97 ? 9.758 -5.161 -13.402 1.00 84.69 97 HIS A O 1
ATOM 772 N N . SER A 1 98 ? 9.670 -3.351 -12.064 1.00 85.69 98 SER A N 1
ATOM 773 C CA . SER A 1 98 ? 8.931 -2.519 -13.006 1.00 85.69 98 SER A CA 1
ATOM 774 C C . SER A 1 98 ? 9.818 -2.115 -14.190 1.00 85.69 98 SER A C 1
ATOM 776 O O . SER A 1 98 ? 10.970 -1.726 -13.994 1.00 85.69 98 SER A O 1
ATOM 778 N N . PRO A 1 99 ? 9.301 -2.157 -15.431 1.00 83.50 99 PRO A N 1
ATOM 779 C CA . PRO A 1 99 ? 10.002 -1.617 -16.592 1.00 83.50 99 PRO A CA 1
ATOM 780 C C . PRO A 1 99 ? 9.992 -0.077 -16.636 1.00 83.50 99 PRO A C 1
ATOM 782 O O . PRO A 1 99 ? 10.605 0.500 -17.536 1.00 83.50 99 PRO A O 1
ATOM 785 N N . ASP A 1 100 ? 9.279 0.593 -15.721 1.00 85.44 100 ASP A N 1
ATOM 786 C CA . ASP A 1 100 ? 9.222 2.053 -15.657 1.00 85.44 100 ASP A CA 1
ATOM 787 C C . ASP A 1 100 ? 10.577 2.626 -15.189 1.00 85.44 100 ASP A C 1
ATOM 789 O O . ASP A 1 100 ? 11.066 2.245 -14.121 1.00 85.44 100 ASP A O 1
ATOM 793 N N . PRO A 1 101 ? 11.189 3.571 -15.931 1.00 83.44 101 PRO A N 1
ATOM 794 C CA . PRO A 1 101 ? 12.425 4.235 -15.513 1.00 83.44 101 PRO A CA 1
ATOM 795 C C . PRO A 1 101 ? 12.327 4.947 -14.155 1.00 83.44 101 PRO A C 1
ATOM 797 O O . PRO A 1 101 ? 13.350 5.137 -13.503 1.00 83.44 101 PRO A O 1
ATOM 800 N N . LYS A 1 102 ? 11.122 5.312 -13.704 1.00 85.31 102 LYS A N 1
ATOM 801 C CA . LYS A 1 102 ? 10.871 5.896 -12.379 1.00 85.31 102 LYS A CA 1
ATOM 802 C C . LYS A 1 102 ? 10.950 4.878 -11.246 1.00 85.31 102 LYS A C 1
ATOM 804 O O . LYS A 1 102 ? 10.933 5.281 -10.089 1.00 85.31 102 LYS A O 1
ATOM 809 N N . GLY A 1 103 ? 11.023 3.579 -11.543 1.00 84.31 103 GLY A N 1
ATOM 810 C CA . GLY A 1 103 ? 10.983 2.541 -10.516 1.00 84.31 103 GLY A CA 1
ATOM 811 C C . GLY A 1 103 ? 12.115 2.637 -9.502 1.00 84.31 103 GLY A C 1
ATOM 812 O O . GLY A 1 103 ? 11.891 2.385 -8.322 1.00 84.31 103 GLY A O 1
ATOM 813 N N . LEU A 1 104 ? 13.300 3.088 -9.925 1.00 84.94 104 LEU A N 1
ATOM 814 C CA . LEU A 1 104 ? 14.410 3.342 -9.008 1.00 84.94 104 LEU A CA 1
ATOM 815 C C . LEU A 1 104 ? 14.115 4.519 -8.068 1.00 84.94 104 LEU A C 1
ATOM 817 O O . LEU A 1 104 ? 14.281 4.384 -6.859 1.00 84.94 104 LEU A O 1
ATOM 821 N N . ASP A 1 105 ? 13.647 5.643 -8.615 1.00 89.12 105 ASP A N 1
ATOM 822 C CA . ASP A 1 105 ? 13.311 6.832 -7.824 1.00 89.12 105 ASP A CA 1
ATOM 823 C C . ASP A 1 105 ? 12.194 6.518 -6.820 1.00 89.12 105 ASP A C 1
ATOM 825 O O . ASP A 1 105 ? 12.268 6.914 -5.659 1.00 89.12 105 ASP A O 1
ATOM 829 N N . LYS A 1 106 ? 11.198 5.731 -7.244 1.00 89.19 106 LYS A N 1
ATOM 830 C CA . LYS A 1 106 ? 10.106 5.259 -6.391 1.00 89.19 106 LYS A CA 1
ATOM 831 C C . LYS A 1 106 ? 10.564 4.308 -5.298 1.00 89.19 106 LYS A C 1
ATOM 833 O O . LYS A 1 106 ? 10.132 4.451 -4.161 1.00 89.19 106 LYS A O 1
ATOM 838 N N . ALA A 1 107 ? 11.460 3.375 -5.604 1.00 87.25 107 ALA A N 1
ATOM 839 C CA . ALA A 1 107 ? 12.027 2.490 -4.593 1.00 87.25 107 ALA A CA 1
ATOM 840 C C . ALA A 1 107 ? 12.797 3.271 -3.513 1.00 87.25 107 ALA A C 1
ATOM 842 O O . ALA A 1 107 ? 12.682 2.944 -2.335 1.00 87.25 107 ALA A O 1
ATOM 843 N N . ILE A 1 108 ? 13.540 4.314 -3.902 1.00 88.12 108 ILE A N 1
ATOM 844 C CA . ILE A 1 108 ? 14.261 5.186 -2.963 1.00 88.12 108 ILE A CA 1
ATOM 845 C C . ILE A 1 108 ? 13.278 6.011 -2.125 1.00 88.12 108 ILE A C 1
ATOM 847 O O . ILE A 1 108 ? 13.407 6.026 -0.906 1.00 88.12 108 ILE A O 1
ATOM 851 N N . GLU A 1 109 ? 12.278 6.641 -2.755 1.00 90.38 109 GLU A N 1
ATOM 852 C CA . GLU A 1 109 ? 11.221 7.405 -2.070 1.00 90.38 109 GLU A CA 1
ATOM 853 C C . GLU A 1 109 ? 10.553 6.562 -0.974 1.00 90.38 109 GLU A C 1
ATOM 855 O O . GLU A 1 109 ? 10.447 6.999 0.169 1.00 90.38 109 GLU A O 1
ATOM 860 N N . LEU A 1 110 ? 10.162 5.330 -1.306 1.00 88.94 110 LEU A N 1
ATOM 861 C CA . LEU A 1 110 ? 9.515 4.407 -0.373 1.00 88.94 110 LEU A CA 1
ATOM 862 C C . LEU A 1 110 ? 10.432 3.969 0.771 1.00 88.94 110 LEU A C 1
ATOM 864 O O . LEU A 1 110 ? 9.961 3.774 1.889 1.00 88.94 110 LEU A O 1
ATOM 868 N N . LEU A 1 111 ? 11.729 3.806 0.504 1.00 86.94 111 LEU A N 1
ATOM 869 C CA . LEU A 1 111 ? 12.699 3.449 1.535 1.00 86.94 111 LEU A CA 1
ATOM 870 C C . LEU A 1 111 ? 12.892 4.602 2.528 1.00 86.94 111 LEU A C 1
ATOM 872 O O . LEU A 1 111 ? 12.884 4.366 3.730 1.00 86.94 111 LEU A O 1
ATOM 876 N N . THR A 1 112 ? 12.970 5.841 2.035 1.00 89.00 112 THR A N 1
ATOM 877 C CA . THR A 1 112 ? 13.017 7.040 2.884 1.00 89.00 112 THR A CA 1
ATOM 878 C C . THR A 1 112 ? 11.743 7.191 3.712 1.00 89.00 112 THR A C 1
ATOM 880 O O . THR A 1 112 ? 11.828 7.419 4.911 1.00 89.00 112 THR A O 1
ATOM 883 N N . MET A 1 113 ? 10.563 6.981 3.116 1.00 86.94 113 MET A N 1
ATOM 884 C CA . MET A 1 113 ? 9.296 6.994 3.863 1.00 86.94 113 MET A CA 1
ATOM 885 C C . MET A 1 113 ? 9.270 5.946 4.979 1.00 86.94 113 MET A C 1
ATOM 887 O O . MET A 1 113 ? 8.751 6.209 6.061 1.00 86.94 113 MET A O 1
ATOM 891 N N . MET A 1 114 ? 9.835 4.762 4.729 1.00 85.38 114 MET A N 1
ATOM 892 C CA . MET A 1 114 ? 9.957 3.730 5.752 1.00 85.38 114 MET A CA 1
ATOM 893 C C . MET A 1 114 ? 10.902 4.170 6.879 1.00 85.38 114 MET A C 1
ATOM 895 O O . MET A 1 114 ? 10.555 3.996 8.040 1.00 85.38 114 MET A O 1
ATOM 899 N N . GLU A 1 115 ? 12.072 4.730 6.564 1.00 84.38 115 GLU A N 1
ATOM 900 C CA . GLU A 1 115 ? 13.023 5.233 7.569 1.00 84.38 115 GLU A CA 1
ATOM 901 C C . GLU A 1 115 ? 12.386 6.319 8.447 1.00 84.38 115 GLU A C 1
ATOM 903 O O . GLU A 1 115 ? 12.375 6.174 9.668 1.00 84.38 115 GLU A O 1
ATOM 908 N N . ASP A 1 116 ? 11.745 7.318 7.835 1.00 84.06 116 ASP A N 1
ATOM 909 C CA . ASP A 1 116 ? 11.061 8.409 8.540 1.00 84.06 116 ASP A CA 1
ATOM 910 C C . ASP A 1 116 ? 9.916 7.909 9.442 1.00 84.06 116 ASP A C 1
ATOM 912 O O . ASP A 1 116 ? 9.625 8.500 10.480 1.00 84.06 116 ASP A O 1
ATOM 916 N N . ALA A 1 117 ? 9.240 6.821 9.057 1.00 73.62 117 ALA A N 1
ATOM 917 C CA . ALA A 1 117 ? 8.148 6.239 9.837 1.00 73.62 117 ALA A CA 1
ATOM 918 C C . ALA A 1 117 ? 8.619 5.407 11.049 1.00 73.62 117 ALA A C 1
ATOM 920 O O . ALA A 1 117 ? 7.793 5.076 11.904 1.00 73.62 117 ALA A O 1
ATOM 921 N N . TYR A 1 118 ? 9.904 5.034 11.113 1.00 70.19 118 TYR A N 1
ATOM 922 C CA . TYR A 1 118 ? 10.477 4.171 12.156 1.00 70.19 118 TYR A CA 1
ATOM 923 C C . TYR A 1 118 ? 11.621 4.816 12.970 1.00 70.19 118 TYR A C 1
ATOM 925 O O . TYR A 1 118 ? 12.179 4.132 13.836 1.00 70.19 118 TYR A O 1
ATOM 933 N N . GLU A 1 119 ? 11.951 6.090 12.733 1.00 60.69 119 GLU A N 1
ATOM 934 C CA . GLU A 1 119 ? 12.765 6.936 13.635 1.00 60.69 119 GLU A CA 1
ATOM 935 C C . GLU A 1 119 ? 11.970 7.451 14.850 1.00 60.69 119 GLU A C 1
ATOM 937 O O . GLU A 1 119 ? 12.568 7.491 15.955 1.00 60.69 119 GLU A O 1
#

pLDDT: mean 78.22, std 12.54, range [47.72, 90.69]

InterPro domains:
  IPR011990 Tetratricopeptide-like helical domain superfamily [G3DSA:1.25.40.10] (1-118)
  IPR051222 Pentatricopeptide/CCM1 RNA-binding [PTHR47942] (2-115)

Foldseek 3Di:
DLVVVLVVQVVCLVVVVDPDADALVSLLSSLLVLLVVLDLCSLVVLVVSQVVLVVLQVVLVVPPPDDDDPVVVSSSVSSRRHDDPSSLVSSLSSLVSHPDPCSVVVNVVSVVVNVVVVD

Secondary structure (DSSP, 8-state):
-HHHHHHHHHHHHHTTS------HHHHHHHHHHHHHH--TTHHHHHHHHHHHHHHHHHHHHTTTTS---HHHHHHHGGG-----HHHHHHHHHHHHT--STTHHHHHHHHHHHHHHHH-

Organism: NCBI:txid374047

Radius of gyration: 15.66 Å; chains: 1; bounding box: 37×25×42 Å